Protein AF-A0A847CXH3-F1 (afdb_monomer_lite)

pLDDT: mean 75.14, std 11.37, range [54.31, 88.94]

Secondary structure (DSSP, 8-state):
-----PPPEEPTT--SS---EE----SHHHHHTT--TT--EEEE--SSSS---EEEE-

Radius of gyration: 13.66 Å; chains: 1; bounding box: 35×24×31 Å

Sequence (58 aa):
MKERKLKVTYAPGTEYKEKIPRIVLQGKWLKELGFEVGDEIIITVDDEISAKLSVEKI

Structure (mmCIF, N/CA/C/O backbone):
data_AF-A0A847CXH3-F1
#
_entry.id   AF-A0A847CXH3-F1
#
loop_
_atom_site.group_PDB
_atom_site.id
_atom_site.type_symbol
_atom_site.label_atom_id
_atom_site.label_alt_id
_atom_site.label_comp_id
_atom_site.label_asym_id
_atom_site.label_entity_id
_atom_site.label_seq_id
_atom_site.pdbx_PDB_ins_code
_atom_site.Cartn_x
_atom_site.Cartn_y
_atom_site.Cartn_z
_atom_site.occupancy
_atom_site.B_iso_or_equiv
_atom_site.auth_seq_id
_atom_site.auth_comp_id
_atom_site.auth_asym_id
_atom_site.auth_atom_id
_atom_site.pdbx_PDB_model_num
ATOM 1 N N . MET A 1 1 ? -16.771 4.803 6.773 1.00 54.31 1 MET A N 1
ATOM 2 C CA . MET A 1 1 ? -15.606 4.368 5.971 1.00 54.31 1 MET A CA 1
ATOM 3 C C . MET A 1 1 ? -14.419 5.248 6.333 1.00 54.31 1 MET A C 1
ATOM 5 O O . MET A 1 1 ? -14.622 6.440 6.520 1.00 54.31 1 MET A O 1
ATOM 9 N N . LYS A 1 2 ? -13.216 4.688 6.511 1.00 65.62 2 LYS A N 1
ATOM 10 C CA . LYS A 1 2 ? -11.993 5.489 6.681 1.00 65.62 2 LYS A CA 1
ATOM 11 C C . LYS A 1 2 ? -11.301 5.560 5.323 1.00 65.62 2 LYS A C 1
ATOM 13 O O . LYS A 1 2 ? -10.723 4.574 4.886 1.00 65.62 2 LYS A O 1
ATOM 18 N N . GLU A 1 3 ? -11.389 6.703 4.659 1.00 71.31 3 GLU A N 1
ATOM 19 C CA . GLU A 1 3 ? -10.732 6.928 3.370 1.00 71.31 3 GLU A CA 1
ATOM 20 C C . GLU A 1 3 ? -9.336 7.519 3.591 1.00 71.31 3 GLU A C 1
ATOM 22 O O . GLU A 1 3 ? -9.145 8.439 4.392 1.00 71.31 3 GLU A O 1
ATOM 27 N N . ARG A 1 4 ? -8.335 6.983 2.892 1.00 76.19 4 ARG A N 1
ATOM 28 C CA . ARG A 1 4 ? -6.950 7.468 2.937 1.00 76.19 4 ARG A CA 1
ATOM 29 C C . ARG A 1 4 ? -6.539 7.871 1.529 1.00 76.19 4 ARG A C 1
ATOM 31 O O . ARG A 1 4 ? -6.521 7.046 0.624 1.00 76.19 4 ARG A O 1
ATOM 38 N N . LYS A 1 5 ? -6.182 9.144 1.352 1.00 79.69 5 LYS A N 1
ATOM 39 C CA . LYS A 1 5 ? -5.628 9.644 0.090 1.00 79.69 5 LYS A CA 1
ATOM 40 C C . LYS A 1 5 ? -4.148 9.287 0.028 1.00 79.69 5 LYS A C 1
ATOM 42 O O . LYS A 1 5 ? -3.360 9.777 0.836 1.00 79.69 5 LYS A O 1
ATOM 47 N N . LEU A 1 6 ? -3.783 8.434 -0.918 1.00 83.94 6 LEU A N 1
ATOM 48 C CA . LEU A 1 6 ? -2.397 8.081 -1.206 1.00 83.94 6 LEU A CA 1
ATOM 49 C C . LEU A 1 6 ? -1.944 8.827 -2.455 1.00 83.94 6 LEU A C 1
ATOM 51 O O . LEU A 1 6 ? -2.734 9.088 -3.360 1.00 83.94 6 LEU A O 1
ATOM 55 N N . LYS A 1 7 ? -0.661 9.177 -2.498 1.00 83.69 7 LYS A N 1
ATOM 56 C CA . LYS A 1 7 ? -0.053 9.809 -3.665 1.00 83.69 7 LYS A CA 1
ATOM 57 C C . LYS A 1 7 ? 0.760 8.767 -4.418 1.00 83.69 7 LYS A C 1
ATOM 59 O O . LYS A 1 7 ? 1.561 8.060 -3.810 1.00 83.69 7 LYS A O 1
ATOM 64 N N . VAL A 1 8 ? 0.58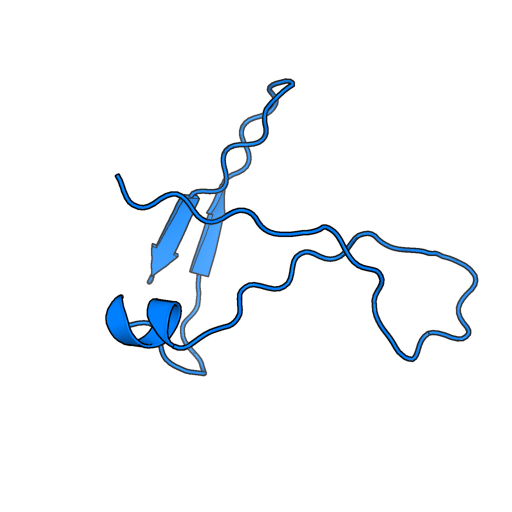1 8.712 -5.733 1.00 83.94 8 VAL A N 1
ATOM 65 C CA . VAL A 1 8 ? 1.477 7.954 -6.606 1.00 83.94 8 VAL A CA 1
ATOM 66 C C . VAL A 1 8 ? 2.837 8.647 -6.601 1.00 83.94 8 VAL A C 1
ATOM 68 O O . VAL A 1 8 ? 2.949 9.852 -6.841 1.00 83.94 8 VAL A O 1
ATOM 71 N N . THR A 1 9 ? 3.865 7.883 -6.267 1.00 84.44 9 THR A N 1
ATOM 72 C CA . THR A 1 9 ? 5.262 8.319 -6.200 1.00 84.44 9 THR A CA 1
ATOM 73 C C . THR A 1 9 ? 6.098 7.521 -7.190 1.00 84.44 9 THR A C 1
ATOM 75 O O . THR A 1 9 ? 5.620 6.549 -7.762 1.00 84.44 9 THR A O 1
ATOM 78 N N . TYR A 1 10 ? 7.349 7.917 -7.389 1.00 79.69 10 TYR A N 1
ATOM 79 C CA . TYR A 1 10 ? 8.319 7.114 -8.129 1.00 79.69 10 TYR A CA 1
ATOM 80 C C . TYR A 1 10 ? 9.168 6.294 -7.157 1.00 79.69 10 TYR A C 1
ATOM 82 O O . TYR A 1 10 ? 9.363 6.693 -6.004 1.00 79.69 10 TYR A O 1
ATOM 90 N N . ALA A 1 11 ?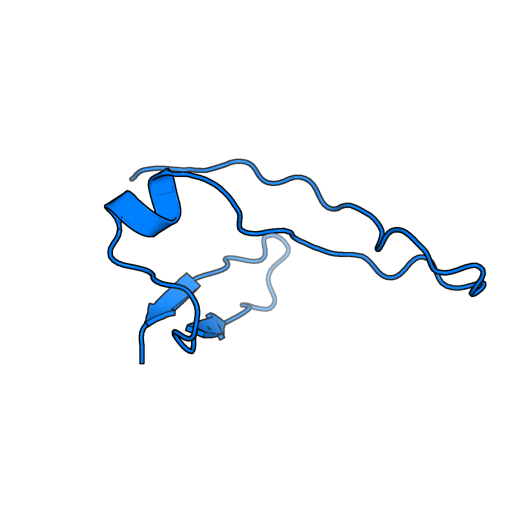 9.672 5.146 -7.605 1.00 70.81 11 ALA A N 1
ATOM 91 C CA . ALA A 1 11 ? 10.635 4.379 -6.827 1.00 70.81 11 ALA A CA 1
ATOM 92 C C . ALA A 1 11 ? 11.945 5.189 -6.664 1.00 70.81 11 ALA A C 1
ATOM 94 O O . ALA A 1 11 ? 12.513 5.626 -7.664 1.00 70.81 11 ALA A O 1
ATOM 95 N N . PRO A 1 12 ? 12.421 5.447 -5.429 1.00 63.75 12 PRO A N 1
ATOM 96 C CA . PRO A 1 12 ? 13.707 6.106 -5.219 1.00 63.75 12 PRO A CA 1
ATOM 97 C C . PRO A 1 12 ? 14.860 5.144 -5.540 1.00 63.75 12 PRO A C 1
ATOM 99 O O . PRO A 1 12 ? 14.757 3.948 -5.279 1.00 63.75 12 PRO A O 1
ATOM 102 N N . GLY A 1 13 ? 15.974 5.669 -6.058 1.00 61.94 13 GLY A N 1
ATOM 103 C CA . GLY A 1 13 ? 17.218 4.906 -6.239 1.00 61.94 13 GLY A CA 1
ATOM 104 C C . GLY A 1 13 ? 17.387 4.209 -7.590 1.00 61.94 13 GLY A C 1
ATOM 105 O O . GLY A 1 13 ? 18.395 3.547 -7.805 1.00 61.94 13 GLY A O 1
ATOM 106 N N . THR A 1 14 ? 16.455 4.375 -8.525 1.00 55.72 14 THR A N 1
ATOM 107 C CA . THR A 1 14 ? 16.651 3.919 -9.899 1.00 55.72 14 THR A CA 1
ATOM 108 C C . THR A 1 14 ? 17.241 5.052 -10.739 1.00 55.72 14 THR A C 1
ATOM 110 O O . THR A 1 14 ? 16.516 5.925 -11.207 1.00 55.72 14 THR A O 1
ATOM 113 N N . GLU A 1 15 ? 18.549 5.000 -11.005 1.00 55.59 15 GLU A N 1
ATOM 114 C CA . GLU A 1 15 ? 19.165 5.658 -12.179 1.00 55.59 15 GLU A CA 1
ATOM 115 C C . GLU A 1 15 ? 18.589 5.120 -13.511 1.00 55.59 15 GLU A C 1
ATOM 117 O O . GLU A 1 15 ? 18.900 5.611 -14.596 1.00 55.59 15 GLU A O 1
ATOM 122 N N . TYR A 1 16 ? 17.718 4.107 -13.436 1.00 54.62 16 TYR A N 1
ATOM 123 C CA . TYR A 1 16 ? 16.982 3.556 -14.559 1.00 54.62 16 TYR A CA 1
ATOM 124 C C . TYR A 1 16 ? 15.953 4.542 -15.117 1.00 54.62 16 TYR A C 1
ATOM 126 O O . TYR A 1 16 ? 15.158 5.152 -14.406 1.00 54.62 16 TYR A O 1
ATOM 134 N N . LYS A 1 17 ? 15.971 4.632 -16.447 1.00 55.81 17 LYS A N 1
ATOM 135 C CA . LYS A 1 17 ? 15.242 5.561 -17.318 1.00 55.81 17 LYS A CA 1
ATOM 136 C C . LYS A 1 17 ? 13.709 5.474 -17.241 1.00 55.81 17 LYS A C 1
ATOM 138 O O . LYS A 1 17 ? 13.040 6.291 -17.868 1.00 55.81 17 LYS A O 1
ATOM 143 N N . GLU A 1 18 ? 13.147 4.539 -16.478 1.00 61.09 18 GLU A N 1
ATOM 144 C CA . GLU A 1 18 ? 11.704 4.329 -16.385 1.00 61.09 18 GLU A CA 1
ATOM 145 C C . GLU A 1 18 ? 11.148 4.743 -15.026 1.00 61.09 18 GLU A C 1
ATOM 147 O O . GLU A 1 18 ? 11.425 4.170 -13.973 1.00 61.09 18 GLU A O 1
ATOM 152 N N . LYS A 1 19 ? 10.309 5.773 -15.077 1.00 68.31 19 LYS A N 1
ATOM 153 C CA . LYS A 1 19 ? 9.559 6.313 -13.950 1.00 68.31 19 LYS A CA 1
ATOM 154 C C . LYS A 1 19 ? 8.337 5.438 -13.666 1.00 68.31 19 LYS A C 1
ATOM 156 O O . LYS A 1 19 ? 7.207 5.847 -13.922 1.00 68.31 19 LYS A O 1
ATOM 161 N N . ILE A 1 20 ? 8.568 4.233 -13.151 1.00 79.38 20 ILE A N 1
ATOM 162 C CA . ILE A 1 20 ? 7.482 3.308 -12.810 1.00 79.38 20 ILE A CA 1
ATOM 163 C C . ILE A 1 20 ? 6.643 3.916 -11.667 1.00 79.38 20 ILE A C 1
ATOM 165 O O . ILE A 1 20 ? 7.210 4.314 -10.638 1.00 79.38 20 ILE A O 1
ATOM 169 N N . PRO A 1 21 ? 5.310 4.023 -11.823 1.00 81.06 21 PRO A N 1
ATOM 170 C CA . PRO A 1 21 ? 4.437 4.517 -10.769 1.00 81.06 21 PRO A CA 1
ATOM 171 C C . PRO A 1 21 ? 4.406 3.539 -9.591 1.00 81.06 21 PRO A C 1
ATOM 173 O O . PRO A 1 21 ? 4.233 2.334 -9.754 1.00 81.06 21 PRO A O 1
ATOM 176 N N . ARG A 1 22 ? 4.546 4.074 -8.379 1.00 83.31 22 ARG A N 1
ATOM 177 C CA . ARG A 1 22 ? 4.568 3.325 -7.121 1.00 83.31 22 ARG A CA 1
ATOM 178 C C . ARG A 1 22 ? 3.575 3.912 -6.126 1.00 83.31 22 ARG A C 1
ATOM 180 O O . ARG A 1 22 ? 3.638 5.098 -5.788 1.00 83.31 22 ARG A O 1
ATOM 187 N N . ILE A 1 23 ? 2.721 3.052 -5.580 1.00 85.00 23 ILE A N 1
ATOM 188 C CA . ILE A 1 23 ? 1.866 3.359 -4.429 1.00 85.00 23 ILE A CA 1
ATOM 189 C C . ILE A 1 23 ? 2.540 2.793 -3.180 1.00 85.00 23 ILE A C 1
ATOM 191 O O . ILE A 1 23 ? 2.945 1.634 -3.157 1.00 85.00 23 ILE A O 1
ATOM 195 N N . VAL A 1 24 ? 2.689 3.617 -2.143 1.00 84.88 24 VAL A N 1
ATOM 196 C CA . VAL A 1 24 ? 3.270 3.190 -0.864 1.00 84.88 24 VAL A CA 1
ATOM 197 C C . VAL A 1 24 ? 2.171 3.130 0.188 1.00 84.88 24 VAL A C 1
ATOM 199 O O . VAL A 1 24 ? 1.661 4.163 0.625 1.00 84.88 24 VAL A O 1
ATOM 202 N N . LEU A 1 25 ? 1.836 1.915 0.614 1.00 85.00 25 LEU A N 1
ATOM 203 C CA . LEU A 1 25 ? 0.980 1.663 1.767 1.00 85.00 25 LEU A CA 1
ATOM 204 C C . LEU A 1 25 ? 1.856 1.680 3.021 1.00 85.00 25 LEU A C 1
ATOM 206 O O . LEU A 1 25 ? 2.541 0.712 3.325 1.00 85.00 25 LEU A O 1
ATOM 210 N N . GLN A 1 26 ? 1.878 2.812 3.725 1.00 85.25 26 GLN A N 1
ATOM 211 C CA . GLN A 1 26 ? 2.643 2.959 4.964 1.00 85.25 26 GLN A CA 1
ATOM 212 C C . GLN A 1 26 ? 1.891 3.783 6.009 1.00 85.25 26 GLN A C 1
ATOM 214 O O . GLN A 1 26 ? 1.158 4.725 5.691 1.00 85.25 26 GLN A O 1
ATOM 219 N N . GLY A 1 27 ? 2.118 3.453 7.279 1.00 85.19 27 GLY A N 1
ATOM 220 C CA . GLY A 1 27 ? 1.682 4.251 8.420 1.00 85.19 27 GLY A CA 1
ATOM 221 C C . GLY A 1 27 ? 1.143 3.417 9.576 1.00 85.19 27 GLY A C 1
ATOM 222 O O . GLY A 1 27 ? 0.808 2.247 9.422 1.00 85.19 27 GLY A O 1
ATOM 223 N N . LYS A 1 28 ? 1.014 4.062 10.745 1.00 87.06 28 LYS A N 1
ATOM 224 C CA . LYS A 1 28 ? 0.492 3.441 11.980 1.00 87.06 28 LYS A CA 1
ATOM 225 C C . LYS A 1 28 ? -0.895 2.815 11.794 1.00 87.06 28 LYS A C 1
ATOM 227 O O . LYS A 1 28 ? -1.198 1.820 12.432 1.00 87.06 28 LYS A O 1
ATOM 232 N N . TRP A 1 29 ? -1.677 3.346 10.858 1.00 87.31 29 TRP A N 1
ATOM 233 C CA . TRP A 1 29 ? -3.016 2.869 10.539 1.00 87.31 29 TRP A CA 1
ATOM 234 C C . TRP A 1 29 ? -3.050 1.440 9.985 1.00 87.31 29 TRP A C 1
ATOM 236 O O . TRP A 1 29 ? -4.038 0.757 10.207 1.00 87.31 29 TRP A O 1
ATOM 246 N N . LEU A 1 30 ? -1.994 0.966 9.311 1.00 87.06 30 LEU A N 1
ATOM 247 C CA . LEU A 1 30 ? -1.903 -0.441 8.896 1.00 87.06 30 LEU A CA 1
ATOM 248 C C . LEU A 1 30 ? -1.786 -1.354 10.118 1.00 87.06 30 LEU A C 1
ATOM 250 O O . LEU A 1 30 ? -2.510 -2.336 10.233 1.00 87.06 30 LEU A O 1
ATOM 254 N N . LYS A 1 31 ? -0.953 -0.960 11.087 1.00 88.25 31 LYS A N 1
ATOM 255 C CA . LYS A 1 31 ? -0.819 -1.675 12.358 1.00 88.25 31 LYS A CA 1
ATOM 256 C C . LYS A 1 31 ? -2.120 -1.653 13.166 1.00 88.25 31 LYS A C 1
ATOM 258 O O . LYS A 1 31 ? -2.495 -2.664 13.741 1.00 88.25 31 LYS A O 1
ATOM 263 N N . GLU A 1 32 ? -2.833 -0.525 13.181 1.00 88.94 32 GLU A N 1
ATOM 264 C CA . GLU A 1 32 ? -4.156 -0.414 13.822 1.00 88.94 32 GLU A CA 1
ATOM 265 C C . GLU A 1 32 ? -5.224 -1.305 13.162 1.00 88.94 32 GLU A C 1
ATOM 267 O O . GLU A 1 32 ? -6.203 -1.656 13.813 1.00 88.94 32 GLU A O 1
ATOM 272 N N . LEU A 1 33 ? -5.046 -1.668 11.887 1.00 85.56 33 LEU A N 1
ATOM 273 C CA . LEU A 1 33 ? -5.901 -2.616 11.166 1.00 85.56 33 LEU A CA 1
ATOM 274 C C . LEU A 1 33 ? -5.451 -4.081 11.326 1.00 85.56 33 LEU A C 1
ATOM 276 O O . LEU A 1 33 ? -6.122 -4.965 10.804 1.00 85.56 33 LEU A O 1
ATOM 280 N N . GLY A 1 34 ? -4.354 -4.348 12.044 1.00 88.88 34 GLY A N 1
ATOM 281 C CA . GLY A 1 34 ? -3.847 -5.703 12.291 1.00 88.88 34 GLY A CA 1
ATOM 282 C C . GLY A 1 34 ? -2.884 -6.248 11.230 1.00 88.88 34 GLY A C 1
ATOM 283 O O . GLY A 1 34 ? -2.625 -7.453 11.220 1.00 88.88 34 GLY A O 1
ATOM 284 N N . PHE A 1 35 ? -2.354 -5.388 10.353 1.00 88.56 35 PHE A N 1
ATOM 285 C CA . PHE A 1 35 ? -1.274 -5.754 9.435 1.00 88.56 35 PHE A CA 1
ATOM 286 C C . PHE A 1 35 ? 0.091 -5.646 10.124 1.00 88.56 35 PHE A C 1
ATOM 288 O O . PHE A 1 35 ? 0.390 -4.667 10.820 1.00 88.56 35 PHE A O 1
ATOM 295 N N . GLU A 1 36 ? 0.940 -6.627 9.863 1.00 88.81 36 GLU A N 1
ATOM 296 C CA . GLU A 1 36 ? 2.296 -6.778 10.366 1.00 88.81 36 GLU A CA 1
ATOM 297 C C . GLU A 1 36 ? 3.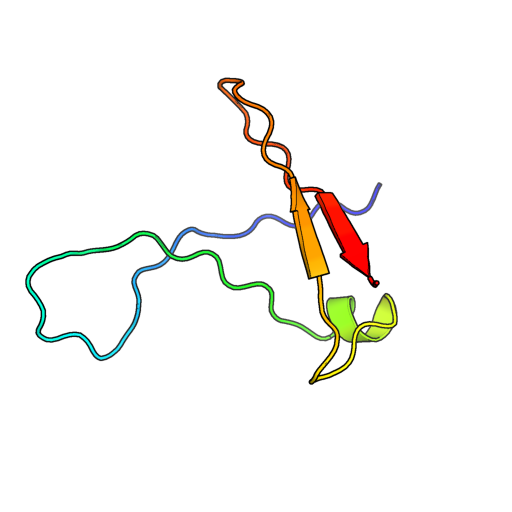286 -6.981 9.211 1.00 88.81 36 GLU A C 1
ATOM 299 O O . GLU A 1 36 ? 2.926 -7.261 8.068 1.00 88.81 36 GLU A O 1
ATOM 304 N N . VAL A 1 37 ? 4.574 -6.784 9.498 1.00 87.19 37 VAL A N 1
ATOM 305 C CA . VAL A 1 37 ? 5.625 -7.028 8.505 1.00 87.19 37 VAL A CA 1
ATOM 306 C C . VAL A 1 37 ? 5.699 -8.527 8.238 1.00 87.19 37 VAL A C 1
ATOM 308 O O . VAL A 1 37 ? 5.904 -9.302 9.167 1.00 87.19 37 VAL A O 1
ATOM 311 N N . GLY A 1 38 ? 5.578 -8.907 6.968 1.00 86.38 38 GLY A N 1
ATOM 312 C CA . GLY A 1 38 ? 5.541 -10.306 6.545 1.00 86.38 38 GLY A CA 1
ATOM 313 C C . GLY A 1 38 ? 4.140 -10.810 6.207 1.00 86.38 38 GLY A C 1
ATOM 314 O O . GLY A 1 38 ? 4.044 -11.883 5.626 1.00 86.38 38 GLY A O 1
ATOM 315 N N . ASP A 1 39 ? 3.084 -10.042 6.499 1.00 86.25 39 ASP A N 1
ATOM 316 C CA . ASP A 1 39 ? 1.747 -10.371 6.006 1.00 86.25 39 ASP A CA 1
ATOM 317 C C . ASP A 1 39 ? 1.688 -10.277 4.482 1.00 86.25 39 ASP A C 1
ATOM 319 O O . ASP A 1 39 ? 2.124 -9.290 3.875 1.00 86.25 39 ASP A O 1
ATOM 323 N N . GLU A 1 40 ? 1.083 -11.291 3.876 1.00 83.38 40 GLU A N 1
ATOM 324 C CA . GLU A 1 40 ? 0.718 -11.273 2.470 1.00 83.38 4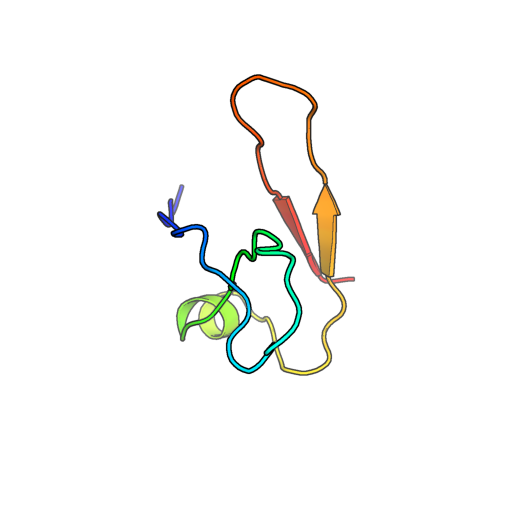0 GLU A CA 1
ATOM 325 C C . GLU A 1 40 ? -0.639 -10.589 2.303 1.00 83.38 40 GLU A C 1
ATOM 327 O O . GLU A 1 40 ? -1.571 -10.782 3.090 1.00 83.38 40 GLU A O 1
ATOM 332 N N . ILE A 1 41 ? -0.737 -9.754 1.271 1.00 83.31 41 ILE A N 1
ATOM 333 C CA . ILE A 1 41 ? -1.962 -9.032 0.948 1.00 83.31 41 ILE A CA 1
ATOM 334 C C . ILE A 1 41 ? -2.332 -9.240 -0.511 1.00 83.31 41 ILE A C 1
ATOM 336 O O . ILE A 1 41 ? -1.470 -9.237 -1.393 1.00 83.31 41 ILE A O 1
ATOM 340 N N . ILE A 1 42 ? -3.631 -9.354 -0.766 1.00 79.69 42 ILE A N 1
ATOM 341 C CA . ILE A 1 42 ? -4.178 -9.355 -2.122 1.00 79.69 42 ILE A CA 1
ATOM 342 C C . ILE A 1 42 ? -4.653 -7.944 -2.443 1.00 79.69 42 ILE A C 1
ATOM 344 O O . ILE A 1 42 ? -5.339 -7.311 -1.640 1.00 79.69 42 ILE A O 1
ATOM 348 N N . ILE A 1 43 ? -4.267 -7.455 -3.621 1.00 77.06 43 ILE A N 1
ATOM 349 C CA . ILE A 1 43 ? -4.760 -6.201 -4.182 1.00 77.06 43 ILE A CA 1
ATOM 350 C C . ILE A 1 43 ? -5.600 -6.545 -5.403 1.00 77.06 43 ILE A C 1
ATOM 352 O O . ILE A 1 43 ? -5.075 -7.010 -6.414 1.00 77.06 43 ILE A O 1
ATOM 356 N N . THR A 1 44 ? -6.894 -6.268 -5.315 1.00 77.31 44 THR A N 1
ATOM 357 C CA . THR A 1 44 ? -7.809 -6.375 -6.454 1.00 77.31 44 THR A CA 1
ATOM 358 C C . THR A 1 44 ? -7.963 -5.000 -7.089 1.00 77.31 44 THR A C 1
ATOM 360 O O . THR A 1 44 ? -8.165 -4.013 -6.377 1.00 77.31 44 THR A O 1
ATOM 363 N N . VAL A 1 45 ? -7.842 -4.934 -8.415 1.00 74.75 45 VAL A N 1
ATOM 364 C CA . VAL A 1 45 ? -8.073 -3.723 -9.209 1.00 74.75 45 VAL A CA 1
ATOM 365 C C . VAL A 1 45 ? -9.282 -3.980 -10.091 1.00 74.75 45 VAL A C 1
ATOM 367 O O . VAL A 1 45 ? -9.304 -4.965 -10.823 1.00 74.75 45 VAL A O 1
ATOM 370 N N . ASP A 1 46 ? -10.274 -3.104 -9.994 1.00 76.88 46 ASP A N 1
ATOM 371 C CA . ASP A 1 46 ? -11.398 -3.075 -10.923 1.00 76.88 46 ASP A CA 1
ATOM 372 C C . ASP A 1 46 ? -11.073 -2.100 -12.062 1.00 76.88 46 ASP A C 1
ATOM 374 O O . ASP A 1 46 ? -10.552 -1.006 -11.810 1.00 76.88 46 ASP A O 1
ATOM 378 N N . ASP A 1 47 ? -11.306 -2.528 -13.303 1.00 61.53 47 ASP A N 1
ATOM 379 C CA . ASP A 1 47 ? -10.964 -1.803 -14.534 1.00 61.53 47 ASP A CA 1
ATOM 380 C C . ASP A 1 47 ? -12.004 -0.700 -14.806 1.00 61.53 47 ASP A C 1
ATOM 382 O O . ASP A 1 47 ? -12.700 -0.676 -15.817 1.00 61.53 47 ASP A O 1
ATOM 386 N N . GLU A 1 48 ? -12.155 0.219 -13.855 1.00 56.28 48 GLU A N 1
ATOM 387 C CA . GLU A 1 48 ? -12.944 1.434 -14.016 1.00 56.28 48 GLU A CA 1
ATOM 388 C C . GLU A 1 48 ? -12.051 2.665 -13.833 1.00 56.28 48 GLU A C 1
ATOM 390 O O . GLU A 1 48 ? -11.003 2.635 -13.184 1.00 56.28 48 GLU A O 1
ATOM 395 N N . ILE A 1 49 ? -12.490 3.795 -14.396 1.00 55.50 49 ILE A N 1
ATOM 396 C CA . ILE A 1 49 ? -11.807 5.106 -14.373 1.00 55.50 49 ILE A CA 1
ATOM 397 C C . ILE A 1 49 ? -11.375 5.512 -12.940 1.00 55.50 49 ILE A C 1
ATOM 399 O O . ILE A 1 49 ? -10.455 6.312 -12.755 1.00 55.50 49 ILE A O 1
ATOM 403 N N . SER A 1 50 ? -12.000 4.919 -11.919 1.00 56.12 50 SER A N 1
ATOM 404 C CA . SER A 1 50 ? -11.555 4.888 -10.528 1.00 56.12 50 SER A CA 1
ATOM 405 C C . SER A 1 50 ? -11.123 3.479 -10.097 1.00 56.12 50 SER A C 1
ATOM 407 O O . SER A 1 50 ? -11.958 2.653 -9.737 1.00 56.12 50 SER A O 1
ATOM 409 N N . ALA A 1 51 ? -9.815 3.228 -10.025 1.00 58.09 51 ALA A N 1
ATOM 410 C CA . ALA A 1 51 ? -9.297 1.996 -9.438 1.00 58.09 51 ALA A CA 1
ATOM 411 C C . ALA A 1 51 ? -9.623 1.944 -7.935 1.00 58.09 51 ALA A C 1
ATOM 413 O O . ALA A 1 51 ? -9.100 2.735 -7.138 1.00 58.09 51 ALA A O 1
ATOM 414 N N . LYS A 1 52 ? -10.478 1.003 -7.529 1.00 63.50 52 LYS A N 1
ATOM 415 C CA . LYS A 1 52 ? -10.734 0.709 -6.117 1.00 63.50 52 LYS A CA 1
ATOM 416 C C . LYS A 1 52 ? -9.769 -0.375 -5.650 1.00 63.50 52 LYS A C 1
ATOM 418 O O . LYS A 1 52 ? -9.875 -1.517 -6.068 1.00 63.50 52 LYS A O 1
ATOM 423 N N . LEU A 1 53 ? -8.847 -0.006 -4.764 1.00 67.62 53 LEU A N 1
ATOM 424 C CA . LEU A 1 53 ? -7.896 -0.933 -4.152 1.00 67.62 53 LEU A CA 1
ATOM 425 C C . LEU A 1 53 ? -8.514 -1.493 -2.868 1.00 67.62 53 LEU A C 1
ATOM 427 O O . LEU A 1 53 ? -8.712 -0.753 -1.900 1.00 67.62 53 LEU A O 1
ATOM 431 N N . SER A 1 54 ? -8.808 -2.788 -2.860 1.00 70.00 54 SER A N 1
ATOM 432 C CA . SER A 1 54 ? -9.178 -3.526 -1.647 1.00 70.00 54 SER A CA 1
ATOM 433 C C . SER A 1 54 ? -7.957 -4.297 -1.162 1.00 70.00 54 SER A C 1
ATOM 435 O O . SER A 1 54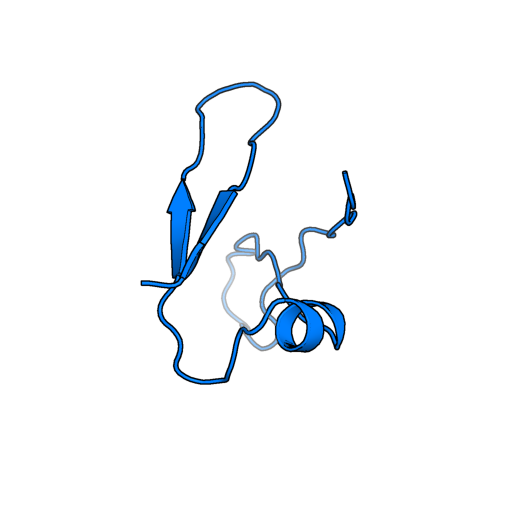 ? -7.257 -4.893 -1.975 1.00 70.00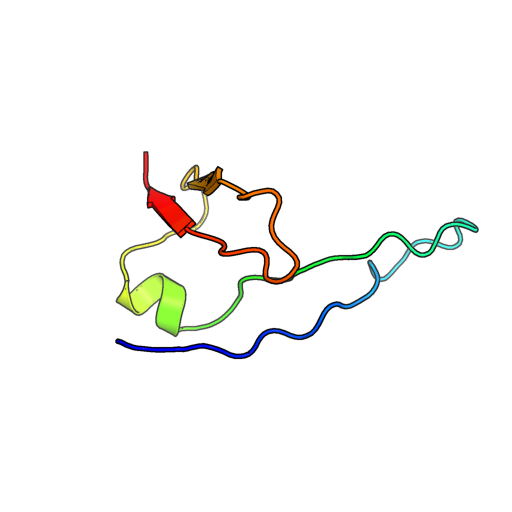 54 SER A O 1
ATOM 437 N N . VAL A 1 55 ? -7.685 -4.237 0.142 1.00 71.25 55 VAL A N 1
ATOM 438 C CA . VAL A 1 55 ? -6.566 -4.941 0.777 1.00 71.25 55 VAL A CA 1
ATOM 439 C C . VAL A 1 55 ? -7.148 -5.923 1.777 1.00 71.25 55 VAL A C 1
ATOM 441 O O . VAL A 1 55 ? -7.803 -5.507 2.735 1.00 71.25 55 VAL A O 1
ATOM 444 N N . GLU A 1 56 ? -6.891 -7.204 1.554 1.00 74.69 56 GLU A N 1
ATOM 445 C CA . GLU A 1 56 ? -7.309 -8.296 2.430 1.00 74.69 56 GLU A CA 1
ATOM 446 C C . GLU A 1 56 ? -6.068 -9.079 2.863 1.00 74.69 56 GLU A C 1
ATOM 448 O O . GLU A 1 56 ? -5.183 -9.348 2.047 1.00 74.69 56 GLU A O 1
ATOM 453 N N . LYS A 1 57 ? -5.982 -9.372 4.164 1.00 70.88 57 LYS A N 1
ATOM 454 C CA . LYS A 1 57 ? -4.925 -10.198 4.758 1.00 70.88 57 LYS A CA 1
ATOM 455 C C . LYS A 1 57 ? -5.268 -11.671 4.521 1.00 70.88 57 LYS A C 1
ATOM 457 O O . LYS A 1 57 ? -6.430 -12.038 4.709 1.00 70.88 57 LYS A O 1
ATOM 462 N N . ILE A 1 58 ? -4.282 -12.460 4.093 1.00 70.31 58 ILE A N 1
ATOM 463 C CA . ILE A 1 58 ? -4.402 -13.914 3.870 1.00 70.31 58 ILE A CA 1
ATOM 464 C C . ILE A 1 58 ? -4.163 -14.669 5.180 1.00 70.31 58 ILE A C 1
ATOM 466 O O . ILE A 1 58 ? -3.271 -14.242 5.949 1.00 70.31 58 ILE A O 1
#

Foldseek 3Di:
DDDDDWDFAADPPDPDPDRDTDTDDDDVVCVVVVDDPPWDWDWDFDPDPDTDTDTDTD